Protein AF-A0A852TEX3-F1 (afdb_monomer_lite)

Structure (mmCIF, N/CA/C/O backbone):
data_AF-A0A852TEX3-F1
#
_entry.id   AF-A0A852TEX3-F1
#
loop_
_atom_site.group_PDB
_atom_site.id
_atom_site.type_symbol
_atom_site.label_atom_id
_atom_site.label_alt_id
_atom_site.label_comp_id
_atom_site.label_asym_id
_atom_site.label_entity_id
_atom_site.label_seq_id
_atom_site.pdbx_PDB_ins_code
_atom_site.Cartn_x
_atom_site.Cartn_y
_atom_site.Cartn_z
_atom_site.occupancy
_atom_site.B_iso_or_equiv
_atom_site.auth_seq_id
_atom_site.auth_comp_id
_atom_site.auth_asym_id
_atom_site.auth_atom_id
_atom_site.pdbx_PDB_model_num
ATOM 1 N N . MET A 1 1 ? -11.084 -3.877 33.452 1.00 38.19 1 MET A N 1
ATOM 2 C CA . MET A 1 1 ? -11.432 -4.225 32.057 1.00 38.19 1 MET A CA 1
ATOM 3 C C . MET A 1 1 ? -10.382 -3.622 31.138 1.00 38.19 1 MET A C 1
ATOM 5 O O . MET A 1 1 ? -10.453 -2.437 30.843 1.00 38.19 1 MET A O 1
ATOM 9 N N . ALA A 1 2 ? -9.352 -4.389 30.774 1.00 36.81 2 ALA A N 1
ATOM 10 C CA . ALA A 1 2 ? -8.335 -3.923 29.838 1.00 36.81 2 ALA A CA 1
ATOM 11 C C . ALA A 1 2 ? -8.922 -3.975 28.420 1.00 36.81 2 ALA A C 1
ATOM 13 O O . ALA A 1 2 ? -9.118 -5.057 27.869 1.00 36.81 2 ALA A O 1
ATOM 14 N N . TYR A 1 3 ? -9.235 -2.813 27.844 1.00 43.62 3 TYR A N 1
ATOM 15 C CA . TYR A 1 3 ? -9.512 -2.689 26.415 1.00 43.62 3 TYR A CA 1
ATOM 16 C C . TYR A 1 3 ? -8.202 -2.935 25.666 1.00 43.62 3 TYR A C 1
ATOM 18 O O . TYR A 1 3 ? -7.457 -2.010 25.351 1.00 43.62 3 TYR A O 1
ATOM 26 N N . ILE A 1 4 ? -7.888 -4.204 25.409 1.00 45.16 4 ILE A N 1
ATOM 27 C CA . ILE A 1 4 ? -6.852 -4.558 24.446 1.00 45.16 4 ILE A CA 1
ATOM 28 C C . ILE A 1 4 ? -7.431 -4.169 23.088 1.00 45.16 4 ILE A C 1
ATOM 30 O O . ILE A 1 4 ? -8.155 -4.942 22.462 1.00 45.16 4 ILE A O 1
ATOM 34 N N . SER A 1 5 ? -7.153 -2.939 22.656 1.00 45.66 5 SER A N 1
ATOM 35 C CA . SER A 1 5 ? -7.295 -2.534 21.263 1.00 45.66 5 SER A CA 1
ATOM 36 C C . SER A 1 5 ? -6.315 -3.386 20.460 1.00 45.66 5 SER A C 1
ATOM 38 O O . SER A 1 5 ? -5.168 -3.006 20.230 1.00 45.66 5 SER A O 1
ATO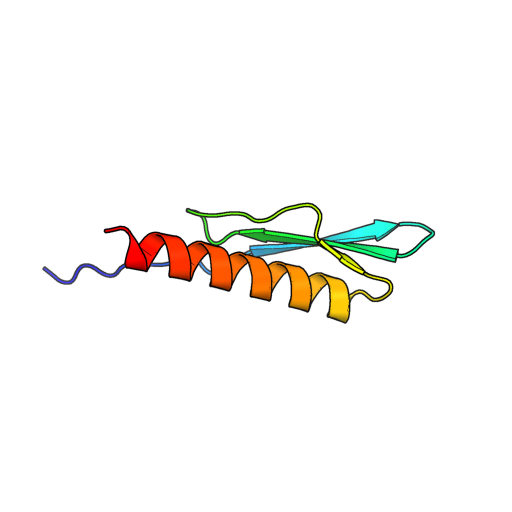M 40 N N . LYS A 1 6 ? -6.731 -4.611 20.122 1.00 51.81 6 LYS A N 1
ATOM 41 C CA . LYS A 1 6 ? -6.013 -5.488 19.205 1.00 51.81 6 LYS A CA 1
ATOM 42 C C . LYS A 1 6 ? -6.145 -4.860 17.823 1.00 51.81 6 LYS A C 1
ATOM 44 O O . LYS A 1 6 ? -6.978 -5.295 17.034 1.00 51.81 6 LYS A O 1
ATOM 49 N N . ARG A 1 7 ? -5.359 -3.818 17.528 1.00 56.75 7 ARG A N 1
ATOM 50 C CA . ARG A 1 7 ? -5.073 -3.499 16.128 1.00 56.75 7 ARG A CA 1
ATOM 51 C C . ARG A 1 7 ? -4.511 -4.782 15.533 1.00 56.75 7 ARG A C 1
ATOM 53 O O . ARG A 1 7 ? -3.499 -5.293 16.013 1.00 56.75 7 ARG A O 1
ATOM 60 N N . LEU A 1 8 ? -5.256 -5.373 14.603 1.00 65.25 8 LEU A N 1
ATOM 61 C CA . LEU A 1 8 ? -4.821 -6.584 13.925 1.00 65.25 8 LEU A CA 1
ATOM 62 C C . LEU A 1 8 ? -3.505 -6.255 13.201 1.00 65.25 8 LEU A C 1
ATOM 64 O O . LEU A 1 8 ? -3.307 -5.102 12.804 1.00 65.25 8 LEU A O 1
ATOM 68 N N . PRO A 1 9 ? -2.587 -7.225 13.051 1.00 80.94 9 PRO A N 1
ATOM 69 C CA . PRO A 1 9 ? -1.360 -6.993 12.301 1.00 80.94 9 PRO A CA 1
ATOM 70 C C . PRO A 1 9 ? -1.704 -6.454 10.908 1.00 80.94 9 PRO A C 1
ATOM 72 O O . PRO A 1 9 ? -2.660 -6.924 10.281 1.00 80.94 9 PRO A O 1
ATOM 75 N N . ILE A 1 10 ? -0.936 -5.463 10.445 1.00 87.00 10 ILE A N 1
ATOM 76 C CA . ILE A 1 10 ? -1.096 -4.896 9.104 1.00 87.00 10 ILE A CA 1
ATOM 77 C C . ILE A 1 10 ? -0.910 -6.036 8.109 1.00 87.00 10 ILE A C 1
ATOM 79 O O . ILE A 1 10 ? 0.147 -6.665 8.084 1.00 87.00 10 ILE A O 1
ATOM 83 N N . LYS A 1 11 ? -1.924 -6.310 7.289 1.00 91.50 11 LYS A N 1
ATOM 84 C CA . LYS A 1 11 ? -1.765 -7.219 6.157 1.00 91.50 11 LYS A CA 1
ATOM 85 C C . LYS A 1 11 ? -1.432 -6.407 4.922 1.00 91.50 11 LYS A C 1
ATOM 87 O O . LYS A 1 11 ? -2.167 -5.484 4.558 1.00 91.50 11 LYS A O 1
ATOM 92 N N . LEU A 1 12 ? -0.340 -6.800 4.286 1.00 92.75 12 LEU A N 1
ATOM 93 C CA . LEU A 1 12 ? 0.145 -6.236 3.043 1.00 92.75 12 LEU A CA 1
ATOM 94 C C . LEU A 1 12 ? -0.194 -7.180 1.883 1.00 92.75 12 LEU A C 1
ATOM 96 O O . LEU A 1 12 ? -0.144 -8.403 2.033 1.00 92.75 12 LEU A O 1
ATOM 100 N N . ARG A 1 13 ? -0.540 -6.623 0.725 1.00 94.44 13 ARG A N 1
ATOM 101 C CA . ARG A 1 13 ? -0.562 -7.348 -0.552 1.00 94.44 13 ARG A CA 1
ATOM 102 C C . ARG A 1 13 ? 0.131 -6.508 -1.602 1.00 94.44 13 ARG A C 1
ATOM 104 O O . ARG A 1 13 ? -0.186 -5.327 -1.711 1.00 94.44 13 ARG A O 1
ATOM 111 N N . ILE A 1 14 ? 1.008 -7.129 -2.378 1.00 94.19 14 ILE A N 1
ATOM 112 C CA . ILE A 1 14 ? 1.719 -6.486 -3.478 1.00 94.19 14 ILE A CA 1
ATOM 113 C C . ILE A 1 14 ? 1.366 -7.207 -4.777 1.00 94.19 14 ILE A C 1
ATOM 115 O O . ILE A 1 14 ? 1.231 -8.4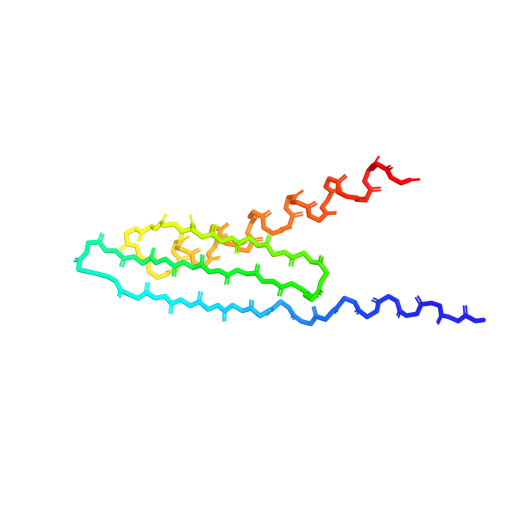29 -4.802 1.00 94.19 14 ILE A O 1
ATOM 119 N N . PHE A 1 15 ? 1.186 -6.432 -5.837 1.00 94.50 15 PHE A N 1
ATOM 120 C CA . PHE A 1 15 ? 0.957 -6.893 -7.195 1.00 94.50 15 PHE A CA 1
ATOM 121 C C . PHE A 1 15 ? 2.031 -6.280 -8.077 1.00 94.50 15 PHE A C 1
ATOM 123 O O . PHE A 1 15 ? 2.251 -5.070 -8.027 1.00 94.50 15 PHE A O 1
ATOM 130 N N . GLN A 1 16 ? 2.683 -7.116 -8.871 1.00 95.06 16 GLN A N 1
ATOM 131 C CA . GLN A 1 16 ? 3.625 -6.675 -9.884 1.00 95.06 16 GLN A CA 1
ATOM 132 C C . GLN A 1 16 ? 2.883 -6.479 -11.210 1.00 95.06 16 GLN A C 1
ATOM 134 O O . GLN A 1 16 ? 2.066 -7.313 -11.600 1.00 95.06 16 GLN A O 1
ATOM 139 N N . TYR A 1 17 ? 3.186 -5.376 -11.880 1.00 90.94 17 TYR A N 1
ATOM 140 C CA . TYR A 1 17 ? 2.746 -5.021 -13.224 1.00 90.94 17 TYR A CA 1
ATOM 141 C C . TYR A 1 17 ? 3.977 -4.784 -14.105 1.00 90.94 17 TYR A C 1
ATOM 143 O O . TYR A 1 17 ? 5.084 -4.609 -13.592 1.00 90.94 17 TYR A O 1
ATOM 151 N N . ASP A 1 18 ? 3.781 -4.738 -15.424 1.00 87.75 18 ASP A N 1
ATOM 152 C CA . ASP A 1 18 ? 4.872 -4.551 -16.392 1.00 87.75 18 ASP A CA 1
ATOM 153 C C . ASP A 1 18 ? 5.676 -3.256 -16.152 1.00 87.75 18 ASP A C 1
ATOM 155 O O . ASP A 1 18 ? 6.873 -3.211 -16.421 1.00 87.75 18 ASP A O 1
ATOM 159 N N . GLU A 1 19 ? 5.037 -2.225 -15.590 1.00 86.44 19 GLU A N 1
ATOM 160 C CA . GLU A 1 19 ? 5.626 -0.897 -15.358 1.00 86.44 19 GLU A CA 1
ATOM 161 C C . GLU A 1 19 ? 5.838 -0.560 -13.868 1.00 86.44 19 GLU A C 1
ATOM 163 O O . GLU A 1 19 ? 6.146 0.581 -13.535 1.00 86.44 19 GLU A O 1
ATOM 168 N N . GLY A 1 20 ? 5.674 -1.519 -12.945 1.00 94.38 20 GLY A N 1
ATOM 169 C CA . GLY A 1 20 ? 5.934 -1.274 -11.522 1.00 94.38 20 GLY A CA 1
ATOM 170 C C . GLY A 1 20 ? 5.151 -2.164 -10.562 1.00 94.38 20 GLY A C 1
ATOM 171 O O . GLY A 1 20 ? 4.656 -3.231 -10.911 1.00 94.38 20 GLY A O 1
ATOM 172 N N . TYR A 1 21 ? 5.029 -1.716 -9.318 1.00 96.31 21 TYR A N 1
ATOM 173 C CA . TYR A 1 21 ? 4.414 -2.456 -8.221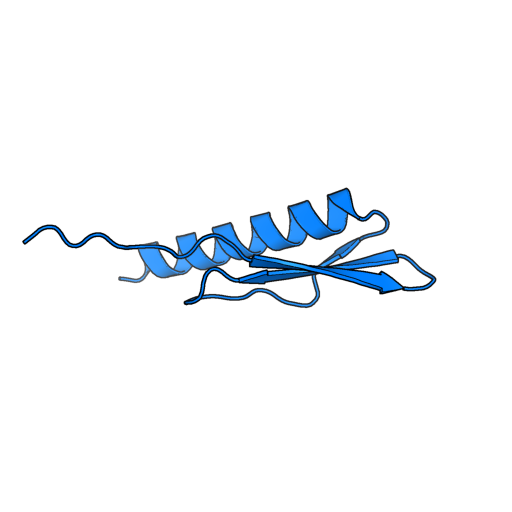 1.00 96.31 21 TYR A CA 1
ATOM 174 C C . TYR A 1 21 ? 3.261 -1.663 -7.625 1.00 96.31 21 TYR A C 1
ATOM 176 O O . TYR A 1 21 ? 3.360 -0.457 -7.413 1.00 96.31 21 TYR A O 1
ATOM 184 N N . MET A 1 22 ? 2.169 -2.349 -7.301 1.00 95.75 22 MET A N 1
ATOM 185 C CA . MET A 1 22 ? 1.072 -1.806 -6.509 1.00 95.75 22 MET A CA 1
ATOM 186 C C . MET A 1 22 ? 1.001 -2.533 -5.178 1.00 95.75 22 MET A C 1
ATOM 188 O O . MET A 1 22 ? 0.840 -3.750 -5.144 1.00 95.75 22 MET A O 1
ATOM 192 N N . ALA A 1 23 ? 1.006 -1.789 -4.082 1.00 96.56 23 ALA A N 1
ATOM 193 C CA . ALA A 1 23 ? 0.763 -2.330 -2.759 1.00 96.56 23 ALA A CA 1
ATOM 194 C C . ALA A 1 23 ? -0.588 -1.879 -2.189 1.00 96.56 23 ALA A C 1
ATOM 196 O O . ALA A 1 23 ? -1.120 -0.802 -2.484 1.00 96.56 23 ALA A O 1
ATOM 197 N N . MET A 1 24 ? -1.136 -2.727 -1.328 1.00 96.12 24 MET A N 1
ATOM 198 C CA . MET A 1 24 ? -2.296 -2.462 -0.489 1.00 96.12 24 MET A CA 1
ATOM 199 C C . MET A 1 24 ? -1.943 -2.824 0.952 1.00 96.12 24 MET A C 1
ATOM 201 O O . MET A 1 24 ? -1.310 -3.853 1.188 1.00 96.12 24 MET A O 1
ATOM 205 N N . ALA A 1 25 ? -2.391 -2.017 1.911 1.00 94.88 25 ALA A N 1
ATOM 206 C CA . ALA A 1 25 ? -2.187 -2.267 3.336 1.00 94.88 25 ALA A CA 1
ATOM 207 C C . ALA A 1 25 ? -3.511 -2.114 4.090 1.00 94.88 25 ALA A C 1
ATOM 209 O O . ALA A 1 25 ? -4.242 -1.148 3.865 1.00 94.88 25 ALA A O 1
ATOM 210 N N . HIS A 1 26 ? -3.827 -3.045 4.993 1.00 92.62 26 HIS A N 1
ATOM 211 C CA . HIS A 1 26 ? -5.003 -2.936 5.860 1.00 92.62 26 HIS A CA 1
ATOM 212 C C . HIS A 1 26 ? -4.734 -3.469 7.274 1.00 92.62 26 HIS A C 1
ATOM 214 O O . HIS A 1 26 ? -4.032 -4.461 7.434 1.00 92.62 26 HIS A O 1
ATOM 220 N N . ASP A 1 27 ? -5.319 -2.846 8.300 1.00 87.81 27 ASP A N 1
ATOM 221 C CA . ASP A 1 27 ? -5.194 -3.256 9.717 1.00 87.81 27 ASP A CA 1
ATOM 222 C C . ASP A 1 27 ? -6.477 -3.915 10.269 1.00 87.81 27 ASP A C 1
ATOM 224 O O . ASP A 1 27 ? -6.666 -4.070 11.474 1.00 87.81 27 ASP A O 1
ATOM 228 N N . GLY A 1 28 ? -7.403 -4.257 9.370 1.00 84.06 28 GLY A N 1
ATOM 229 C CA . GLY A 1 28 ? -8.723 -4.812 9.686 1.00 84.06 28 GLY A CA 1
ATOM 230 C C . GLY A 1 28 ? -9.819 -3.777 9.958 1.00 84.06 28 GLY A C 1
ATOM 231 O O . GLY A 1 28 ? -10.988 -4.114 9.808 1.00 84.06 28 GLY A O 1
ATOM 232 N N . THR A 1 29 ? -9.470 -2.529 10.276 1.00 83.81 29 THR A N 1
ATOM 233 C CA . THR A 1 29 ? -10.432 -1.422 10.464 1.00 83.81 29 THR A CA 1
ATOM 234 C C . THR A 1 29 ? -10.296 -0.341 9.399 1.00 83.81 29 THR A C 1
ATOM 236 O O . THR A 1 29 ? -11.255 0.346 9.052 1.00 83.81 29 THR A O 1
ATOM 239 N N . CYS A 1 30 ? -9.098 -0.220 8.845 1.00 86.44 30 CYS A N 1
ATOM 240 C CA . CYS A 1 30 ? -8.713 0.745 7.849 1.00 86.44 30 CYS A CA 1
ATOM 241 C C . CYS A 1 30 ? -7.905 0.039 6.760 1.00 86.44 30 CYS A C 1
ATOM 243 O O . CYS A 1 30 ? -7.157 -0.904 7.024 1.00 86.44 30 CYS A O 1
ATOM 245 N N . GLY A 1 31 ? -8.071 0.505 5.527 1.00 90.81 31 GLY A N 1
ATOM 246 C CA . GLY A 1 31 ? -7.326 0.038 4.371 1.00 90.81 31 GLY A CA 1
ATOM 247 C C . GLY A 1 31 ? -6.918 1.201 3.481 1.00 90.81 31 GLY A C 1
ATOM 248 O O . GLY A 1 31 ? -7.619 2.224 3.395 1.00 90.81 31 GLY A O 1
ATOM 249 N N . VAL A 1 32 ? -5.778 1.027 2.826 1.00 92.44 32 VAL A N 1
ATOM 250 C CA . VAL A 1 32 ? -5.312 1.851 1.716 1.00 92.44 32 VAL A CA 1
ATOM 251 C C . VAL A 1 32 ? -5.013 0.949 0.528 1.00 92.44 32 VAL A C 1
ATO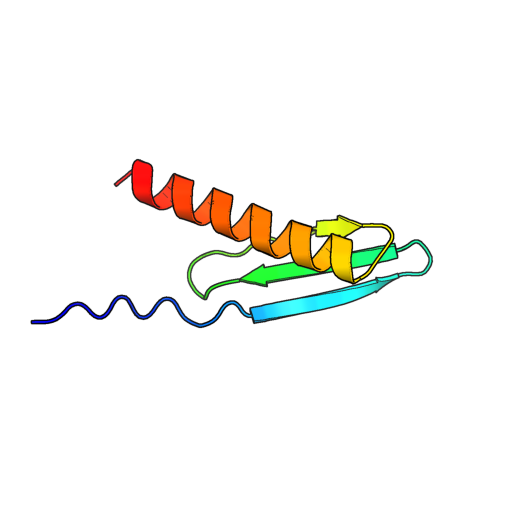M 253 O O . VAL A 1 32 ? -4.463 -0.145 0.665 1.00 92.44 32 VAL A O 1
ATOM 256 N N . HIS A 1 33 ? -5.426 1.423 -0.639 1.00 92.00 33 HIS A N 1
ATOM 257 C CA . HIS A 1 33 ? -5.316 0.727 -1.913 1.00 92.00 33 HIS A CA 1
ATOM 258 C C . HIS A 1 33 ? -4.523 1.603 -2.888 1.00 92.00 33 HIS A C 1
ATOM 260 O O . HIS A 1 33 ? -4.300 2.785 -2.611 1.00 92.00 33 HIS A O 1
ATOM 266 N N . ASN A 1 34 ? -4.133 1.036 -4.031 1.00 90.75 34 ASN A N 1
ATOM 267 C CA . ASN A 1 34 ? -3.572 1.780 -5.163 1.00 90.75 34 ASN A CA 1
ATOM 268 C C . ASN A 1 34 ? -2.283 2.557 -4.816 1.00 90.75 34 ASN A C 1
ATOM 270 O O . ASN A 1 34 ? -2.124 3.724 -5.183 1.00 90.75 34 ASN A O 1
ATOM 274 N N . CYS A 1 35 ? -1.371 1.940 -4.056 1.00 93.25 35 CYS A N 1
ATOM 275 C CA . CYS A 1 35 ? -0.054 2.518 -3.776 1.00 93.25 35 CYS A CA 1
ATOM 276 C C . CYS A 1 35 ? 0.947 2.022 -4.818 1.00 93.25 35 CYS A C 1
ATOM 278 O O . CYS A 1 35 ? 1.504 0.941 -4.657 1.00 93.25 35 CYS A O 1
ATOM 280 N N . TYR A 1 36 ? 1.117 2.798 -5.888 1.00 95.56 36 TYR A N 1
ATOM 281 C CA . TYR A 1 36 ? 2.005 2.470 -7.002 1.00 95.56 36 TYR A CA 1
ATOM 282 C C . TYR A 1 36 ? 3.419 3.012 -6.784 1.00 95.56 36 TYR A C 1
ATOM 284 O O . TYR A 1 36 ? 3.569 4.145 -6.320 1.00 95.56 36 TYR A O 1
ATOM 292 N N . ALA A 1 37 ? 4.430 2.220 -7.135 1.00 95.44 37 ALA A N 1
ATOM 293 C CA . ALA A 1 37 ? 5.823 2.645 -7.200 1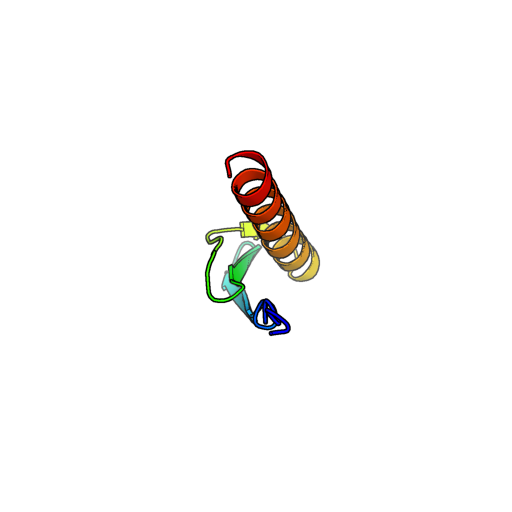.00 95.44 37 ALA A CA 1
ATOM 294 C C . ALA A 1 37 ? 6.640 1.762 -8.156 1.00 95.44 37 ALA A C 1
ATOM 296 O O . ALA A 1 37 ? 6.261 0.628 -8.439 1.00 95.44 37 ALA A O 1
ATOM 297 N N . ASP A 1 38 ? 7.797 2.260 -8.584 1.00 95.31 38 ASP A N 1
ATOM 298 C CA . ASP A 1 38 ? 8.677 1.566 -9.537 1.00 95.31 38 ASP A CA 1
ATOM 299 C C . ASP A 1 38 ? 9.346 0.320 -8.928 1.00 95.31 38 ASP A C 1
ATOM 301 O O . ASP A 1 38 ? 9.782 -0.580 -9.645 1.00 95.31 38 ASP A O 1
ATOM 305 N N . THR A 1 39 ? 9.419 0.241 -7.594 1.00 95.81 39 THR A N 1
ATOM 306 C CA . THR A 1 39 ? 9.996 -0.893 -6.861 1.00 95.81 39 THR A CA 1
ATOM 307 C C . THR A 1 39 ? 9.027 -1.455 -5.826 1.00 95.81 39 THR A C 1
ATOM 309 O O . THR A 1 39 ? 8.193 -0.737 -5.267 1.00 95.81 39 THR A O 1
ATOM 312 N N . GLU A 1 40 ? 9.175 -2.749 -5.537 1.00 94.88 40 GLU A N 1
ATOM 313 C CA . GLU A 1 40 ? 8.385 -3.463 -4.530 1.00 94.88 40 GLU A CA 1
ATOM 314 C C . GLU A 1 40 ? 8.478 -2.786 -3.156 1.00 94.88 40 GLU A C 1
ATOM 316 O O . GLU A 1 40 ? 7.460 -2.455 -2.546 1.00 94.88 40 GLU A O 1
ATOM 321 N N . GLU A 1 41 ? 9.703 -2.487 -2.713 1.00 94.75 41 GLU A N 1
ATOM 322 C CA . GLU A 1 41 ? 9.972 -1.849 -1.422 1.00 94.75 41 GLU A CA 1
ATOM 323 C C . GLU A 1 41 ? 9.348 -0.447 -1.331 1.00 94.75 41 GLU A C 1
ATOM 325 O O . GLU A 1 41 ? 8.826 -0.052 -0.284 1.00 94.75 41 GLU A O 1
ATOM 330 N N . ALA A 1 42 ? 9.370 0.321 -2.426 1.00 94.69 42 ALA A N 1
ATOM 331 C CA . ALA A 1 42 ? 8.756 1.642 -2.457 1.00 94.69 42 ALA A CA 1
ATOM 332 C C . ALA A 1 42 ? 7.225 1.552 -2.384 1.00 94.69 42 ALA A C 1
ATOM 334 O O . ALA A 1 42 ? 6.605 2.325 -1.647 1.00 94.69 42 ALA A O 1
ATOM 335 N N . ALA A 1 43 ? 6.617 0.588 -3.082 1.00 95.56 43 ALA A N 1
ATOM 336 C CA . ALA A 1 43 ? 5.175 0.367 -3.039 1.00 95.56 43 ALA A CA 1
ATOM 337 C C . ALA A 1 43 ? 4.737 -0.054 -1.627 1.00 95.56 43 ALA A C 1
ATOM 339 O O . ALA A 1 43 ? 3.794 0.519 -1.073 1.00 95.56 43 ALA A O 1
ATOM 340 N N . GLU A 1 44 ? 5.463 -0.986 -1.003 1.00 94.81 44 GLU A N 1
ATOM 341 C CA . GLU A 1 44 ? 5.235 -1.413 0.379 1.00 94.81 44 GLU A CA 1
ATOM 342 C C . GLU A 1 44 ? 5.305 -0.239 1.362 1.00 94.81 44 GLU A C 1
ATOM 344 O O . GLU A 1 44 ? 4.343 0.015 2.098 1.00 94.81 44 GLU A O 1
ATOM 349 N N . LYS A 1 45 ? 6.413 0.516 1.351 1.00 95.06 45 LYS A N 1
ATOM 350 C CA . LYS A 1 45 ? 6.591 1.674 2.239 1.00 95.06 45 LYS A CA 1
ATOM 351 C C . LYS A 1 45 ? 5.480 2.697 2.048 1.00 95.06 45 LYS A C 1
ATOM 353 O O . LYS A 1 45 ? 4.972 3.235 3.035 1.00 95.06 45 LYS A O 1
ATOM 358 N N . LEU A 1 46 ? 5.070 2.947 0.804 1.00 95.94 46 LEU A N 1
ATOM 359 C CA . LEU A 1 46 ? 3.990 3.876 0.488 1.00 95.94 46 LEU A CA 1
ATOM 360 C C . LEU A 1 46 ? 2.649 3.408 1.070 1.00 95.94 46 LEU A C 1
ATOM 362 O O . LEU A 1 46 ? 1.937 4.206 1.686 1.00 95.94 46 LEU A O 1
ATOM 366 N N . ALA A 1 47 ? 2.318 2.123 0.926 1.00 95.19 47 ALA A N 1
ATOM 367 C CA . ALA A 1 47 ? 1.091 1.556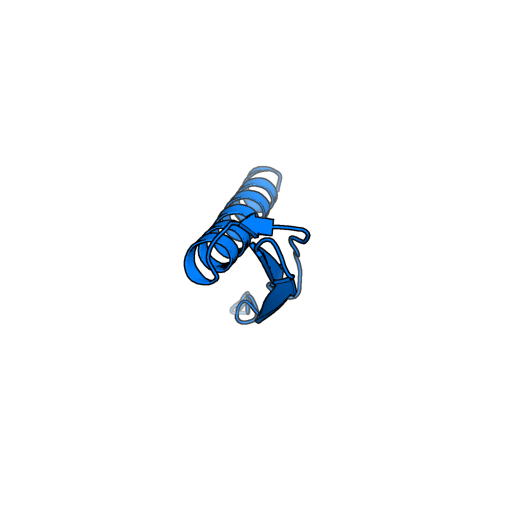 1.477 1.00 95.19 47 ALA A CA 1
ATOM 368 C C . ALA A 1 47 ? 1.071 1.598 3.011 1.00 95.19 47 ALA A C 1
ATOM 370 O O . ALA A 1 47 ? 0.072 2.010 3.602 1.00 95.19 47 ALA A O 1
ATOM 371 N N . ILE A 1 48 ? 2.175 1.250 3.675 1.00 93.00 48 ILE A N 1
ATOM 372 C CA . ILE A 1 48 ? 2.262 1.311 5.141 1.00 93.00 48 ILE A CA 1
ATOM 373 C C . ILE A 1 48 ? 2.149 2.760 5.628 1.00 93.00 48 ILE A C 1
ATOM 375 O O . ILE A 1 48 ? 1.366 3.043 6.536 1.00 93.00 48 ILE A O 1
ATOM 379 N N . THR A 1 49 ? 2.871 3.688 4.997 1.00 94.25 49 THR A N 1
ATOM 380 C CA . THR A 1 49 ? 2.875 5.108 5.380 1.00 94.25 49 THR A CA 1
ATOM 381 C C . THR A 1 49 ? 1.478 5.710 5.267 1.00 94.25 49 THR A C 1
ATOM 383 O O . THR A 1 49 ? 0.967 6.271 6.235 1.00 94.25 49 THR A O 1
ATOM 386 N N . ARG A 1 50 ? 0.791 5.507 4.134 1.00 94.44 50 ARG A N 1
ATOM 387 C CA . ARG A 1 50 ? -0.582 6.003 3.950 1.00 94.44 50 ARG A CA 1
ATOM 388 C C . ARG A 1 50 ? -1.570 5.384 4.933 1.00 94.44 50 ARG A C 1
ATOM 390 O O . ARG A 1 50 ? -2.492 6.067 5.384 1.00 94.44 50 ARG A O 1
ATOM 397 N N . LEU A 1 51 ? -1.406 4.102 5.269 1.00 92.69 51 LEU A N 1
ATOM 398 C CA . LEU A 1 51 ? -2.240 3.459 6.281 1.00 92.69 51 LEU A CA 1
ATOM 399 C C . LEU A 1 51 ? -2.037 4.117 7.650 1.00 92.69 51 LEU A C 1
ATOM 401 O O . LEU A 1 51 ? -3.021 4.446 8.311 1.00 92.69 51 LEU A O 1
ATOM 405 N N . MET A 1 52 ? -0.785 4.359 8.051 1.00 90.62 52 MET A N 1
ATOM 406 C CA . MET A 1 52 ? -0.457 5.032 9.313 1.00 90.62 52 MET A CA 1
ATOM 407 C C . MET A 1 52 ? -1.021 6.453 9.371 1.00 90.62 52 MET A C 1
ATOM 409 O O . MET A 1 52 ? -1.669 6.803 10.355 1.00 90.62 52 MET A O 1
ATOM 413 N N . GLU A 1 53 ? -0.864 7.244 8.308 1.00 92.00 53 GLU A N 1
ATOM 414 C CA . GLU A 1 53 ? -1.432 8.595 8.224 1.00 92.00 53 GLU A CA 1
ATOM 415 C C . GLU A 1 53 ? -2.957 8.585 8.379 1.00 92.00 53 GLU A C 1
ATOM 417 O O . GLU A 1 53 ? -3.537 9.404 9.098 1.00 92.00 53 GLU A O 1
ATOM 422 N N . LYS A 1 54 ? -3.633 7.639 7.718 1.00 90.44 54 LYS A N 1
ATOM 423 C CA . LYS A 1 54 ? -5.090 7.505 7.792 1.00 90.44 54 LYS A CA 1
ATOM 424 C C . LYS A 1 54 ? -5.544 7.090 9.193 1.00 90.44 54 LYS A C 1
ATOM 426 O O . LYS A 1 54 ? -6.522 7.638 9.699 1.00 90.44 54 LYS A O 1
ATOM 431 N N . LEU A 1 55 ? -4.818 6.177 9.838 1.00 88.44 55 LEU A N 1
ATOM 432 C CA . LEU A 1 55 ? -5.074 5.770 11.221 1.00 88.44 55 LEU A CA 1
ATOM 433 C C . LEU A 1 55 ? -4.837 6.905 12.219 1.00 88.44 55 LEU A C 1
ATOM 435 O O . LEU A 1 55 ? -5.619 7.056 13.156 1.00 88.44 55 LEU A O 1
ATOM 439 N N . GLN A 1 56 ? -3.798 7.716 12.018 1.00 88.25 56 GLN A N 1
ATOM 440 C CA . GLN A 1 56 ? -3.516 8.874 12.861 1.00 88.25 56 GLN A CA 1
ATOM 441 C C . GLN A 1 56 ? -4.648 9.903 12.761 1.00 88.25 56 GLN A C 1
ATOM 443 O O . GLN A 1 56 ? -5.178 10.328 13.784 1.00 88.25 56 GLN A O 1
ATOM 448 N N . LYS A 1 57 ? -5.112 10.216 11.542 1.00 87.38 57 LYS A N 1
ATOM 449 C CA . LYS A 1 57 ? -6.254 11.124 11.321 1.00 87.38 57 LYS A CA 1
ATOM 450 C C . LYS A 1 57 ? -7.538 10.648 12.005 1.00 87.38 57 LYS A C 1
ATOM 452 O O . LYS A 1 57 ? -8.276 11.465 12.544 1.00 87.38 57 LYS A O 1
ATOM 457 N N . GLN A 1 58 ? -7.800 9.340 12.014 1.00 82.75 58 GLN A N 1
ATOM 458 C CA . GLN A 1 58 ? -8.969 8.771 12.697 1.00 82.75 58 GLN A CA 1
ATOM 459 C C . GLN A 1 58 ? -8.892 8.878 14.226 1.00 82.75 58 GLN A C 1
ATOM 461 O O . GLN A 1 58 ? -9.931 8.924 14.879 1.00 82.75 58 GLN A O 1
ATOM 466 N N . GLN A 1 59 ? -7.688 8.911 14.804 1.00 75.25 59 GLN A N 1
ATOM 467 C CA . GLN A 1 59 ? -7.506 9.096 16.246 1.00 75.25 59 GLN A CA 1
ATOM 468 C C . GLN A 1 59 ? -7.690 10.550 16.677 1.00 75.25 59 GLN A C 1
ATOM 470 O O . GLN A 1 59 ? -8.153 10.786 17.782 1.00 75.25 59 GLN A O 1
ATOM 475 N N . THR A 1 60 ? -7.345 11.518 15.825 1.00 71.00 60 THR A N 1
ATOM 476 C CA . THR A 1 60 ? -7.443 12.950 16.161 1.00 71.00 60 THR A CA 1
ATOM 477 C C . THR A 1 60 ? -8.867 13.510 16.035 1.00 71.00 60 THR A C 1
ATOM 479 O O . THR A 1 60 ? -9.123 14.618 16.486 1.00 71.00 60 THR A O 1
ATOM 482 N N . GLN A 1 61 ? -9.794 12.773 15.414 1.00 58.66 61 GLN A N 1
ATOM 483 C CA . GLN A 1 61 ? -11.193 13.192 15.223 1.00 58.66 61 GLN A CA 1
ATOM 484 C C . GLN A 1 61 ? -12.185 12.535 16.204 1.00 58.66 61 GLN A C 1
ATOM 486 O O . GLN A 1 61 ? -13.391 12.715 16.049 1.00 58.66 61 GLN A O 1
ATOM 491 N N . LYS A 1 62 ? -11.700 11.761 17.183 1.00 50.34 62 LYS A N 1
ATOM 492 C CA . LYS A 1 62 ? -12.501 11.168 18.266 1.00 50.34 62 LYS A CA 1
ATOM 493 C C . LYS A 1 62 ? -12.202 11.854 19.587 1.00 50.34 62 LYS A C 1
ATOM 495 O O . LYS A 1 62 ? -13.156 11.960 20.384 1.00 50.34 62 LYS A O 1
#

Organism: NCBI:txid86668

Sequence (62 aa):
MAYISKRLPIKLRIFQYDEGYMAMAHDGTCGVHNCYADTEEAAEKLAITRLMEKLQKQQTQK

Secondary structure (DSSP, 8-state):
-------PPPEEEEEEETTEEEEEEE-SS-EEEEEEESSHHHHHHHHHHHHHHHHHHHHHT-

Radius of gyration: 13.45 Å; chains: 1; bounding box: 22×20×48 Å

Foldseek 3Di:
DDPPPCQAPKDKDWDDDPQFIAMKIDSPVDIDGGQTDRYPVNNVVSRVVVRVVVVVVVVVVD

pLDDT: mean 84.5, std 16.58, range [36.81, 96.56]